Protein AF-A0A925ZNI7-F1 (afdb_monomer_lite)

Radius of gyration: 10.98 Å; chains: 1; bounding box: 32×16×26 Å

Secondary structure (DSSP, 8-state):
--HHHHHHHHHHHHHHHHHHHHTTT-HHHHHHHTTS-HHHHHHHHHHHT--

pLDDT: mean 91.76, std 8.18, range [52.78, 96.69]

Sequence (51 aa):
GGALRDRVAAFERGLIEAALREAGGNHSEAARKLVVSRVTLLDKIRRYGLR

Structure (mmCIF, N/CA/C/O backbone):
data_AF-A0A925ZNI7-F1
#
_entry.id   AF-A0A925ZNI7-F1
#
loop_
_atom_site.group_PDB
_atom_site.id
_atom_site.type_symbol
_atom_site.label_atom_id
_atom_site.label_alt_id
_atom_site.label_comp_id
_atom_site.label_asym_id
_atom_site.label_entity_id
_atom_site.label_seq_id
_atom_site.pdbx_PDB_ins_code
_atom_site.Cartn_x
_atom_site.Cartn_y
_atom_site.Cartn_z
_atom_site.occupancy
_atom_site.B_iso_or_equiv
_atom_site.auth_seq_id
_atom_site.auth_comp_id
_atom_site.auth_asym_id
_atom_site.auth_atom_id
_atom_site.pdbx_PDB_model_num
ATOM 1 N N . GLY A 1 1 ? 16.878 1.958 -18.121 1.00 52.78 1 GLY A N 1
ATOM 2 C CA . GLY A 1 1 ? 16.736 0.748 -17.285 1.00 52.78 1 GLY A CA 1
ATOM 3 C C . GLY A 1 1 ? 15.514 0.896 -16.403 1.00 52.78 1 GLY A C 1
ATOM 4 O O . GLY A 1 1 ? 15.545 1.736 -15.522 1.00 52.78 1 GLY A O 1
ATOM 5 N N . GLY A 1 2 ? 14.430 0.161 -16.672 1.00 65.19 2 GLY A N 1
ATOM 6 C CA . GLY A 1 2 ? 13.127 0.404 -16.014 1.00 65.19 2 GLY A CA 1
ATOM 7 C C . GLY A 1 2 ? 12.203 -0.813 -15.917 1.00 65.19 2 GLY A C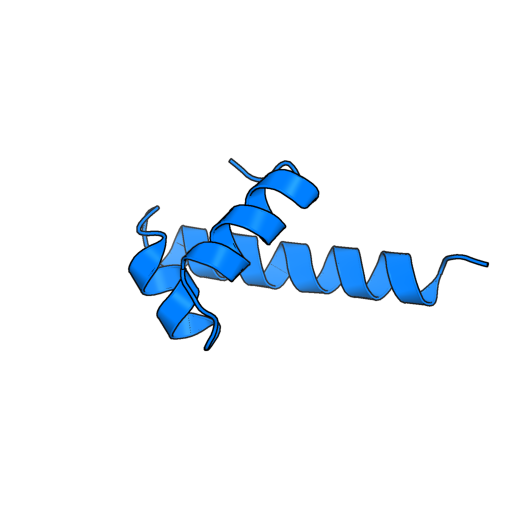 1
ATOM 8 O O . GLY A 1 2 ? 11.503 -0.968 -14.926 1.00 65.19 2 GLY A O 1
ATOM 9 N N . ALA A 1 3 ? 12.314 -1.775 -16.839 1.00 81.50 3 ALA A N 1
ATOM 10 C CA . ALA A 1 3 ? 11.338 -2.858 -16.983 1.00 81.50 3 ALA A CA 1
ATOM 11 C C . ALA A 1 3 ? 11.074 -3.722 -15.732 1.00 81.50 3 ALA A C 1
ATOM 13 O O . ALA A 1 3 ? 9.979 -4.261 -15.595 1.00 81.50 3 ALA A O 1
ATOM 14 N N . LEU A 1 4 ? 12.046 -3.920 -14.830 1.00 89.69 4 LEU A N 1
ATOM 15 C CA . LEU A 1 4 ? 11.788 -4.659 -13.585 1.00 89.69 4 LEU A CA 1
ATOM 16 C C . LEU A 1 4 ? 11.035 -3.796 -12.566 1.00 89.69 4 LEU A C 1
ATOM 18 O O . LEU A 1 4 ? 10.059 -4.260 -11.987 1.00 89.69 4 LEU A O 1
ATOM 22 N N . ARG A 1 5 ? 11.454 -2.539 -12.380 1.00 88.50 5 ARG A N 1
ATOM 23 C CA . ARG A 1 5 ? 10.803 -1.616 -11.439 1.00 88.50 5 ARG A CA 1
ATOM 24 C C . ARG A 1 5 ? 9.365 -1.329 -11.862 1.00 88.50 5 ARG A C 1
ATOM 26 O O . ARG A 1 5 ? 8.480 -1.357 -11.017 1.00 88.50 5 ARG A O 1
ATOM 33 N N . ASP A 1 6 ? 9.132 -1.154 -13.159 1.00 90.38 6 ASP A N 1
ATOM 34 C CA . ASP A 1 6 ? 7.798 -0.883 -13.702 1.00 90.38 6 ASP A CA 1
ATOM 35 C C . ASP A 1 6 ? 6.865 -2.091 -13.549 1.00 90.38 6 ASP A C 1
ATOM 37 O O . ASP A 1 6 ? 5.704 -1.937 -13.169 1.00 90.38 6 ASP A O 1
ATOM 41 N N . ARG A 1 7 ? 7.382 -3.312 -13.764 1.00 93.25 7 ARG A N 1
ATOM 42 C CA . ARG A 1 7 ? 6.625 -4.553 -13.532 1.00 93.25 7 ARG A CA 1
ATOM 43 C C . ARG A 1 7 ? 6.299 -4.762 -12.058 1.00 93.25 7 ARG A C 1
ATOM 45 O O . ARG A 1 7 ? 5.164 -5.104 -11.742 1.00 93.25 7 ARG A O 1
ATOM 52 N N . VAL A 1 8 ? 7.254 -4.507 -11.164 1.00 93.81 8 VAL A N 1
ATOM 53 C CA . VAL A 1 8 ? 7.018 -4.566 -9.713 1.00 93.81 8 VAL A CA 1
ATOM 54 C C . VAL A 1 8 ? 5.967 -3.535 -9.300 1.00 93.81 8 VAL A C 1
ATOM 56 O O . VAL A 1 8 ? 5.045 -3.878 -8.571 1.00 93.81 8 VAL A O 1
ATOM 59 N N . ALA A 1 9 ? 6.037 -2.305 -9.815 1.00 91.94 9 ALA A N 1
ATOM 60 C CA . ALA A 1 9 ? 5.048 -1.268 -9.525 1.00 91.94 9 ALA A CA 1
ATOM 61 C C . ALA A 1 9 ? 3.653 -1.604 -10.081 1.00 91.94 9 ALA A C 1
ATOM 63 O O . ALA A 1 9 ? 2.646 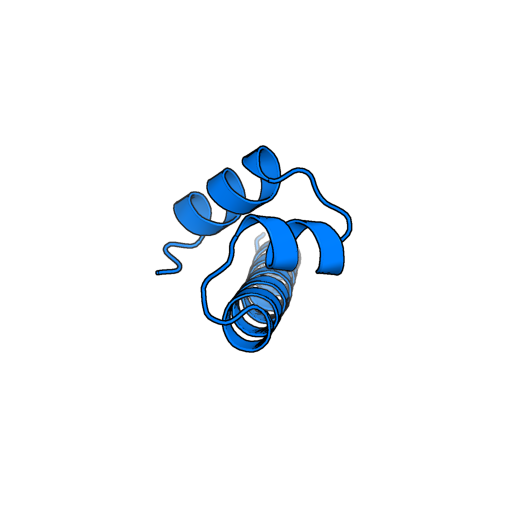-1.310 -9.446 1.00 91.94 9 ALA A O 1
ATOM 64 N N . ALA A 1 10 ? 3.555 -2.211 -11.266 1.00 93.19 10 ALA A N 1
ATOM 65 C CA . ALA A 1 10 ? 2.280 -2.685 -11.808 1.00 93.19 10 ALA A CA 1
ATOM 66 C C . ALA A 1 10 ? 1.680 -3.813 -10.954 1.00 93.19 10 ALA A C 1
ATOM 68 O O . ALA A 1 10 ? 0.497 -3.768 -10.627 1.00 93.19 10 ALA A O 1
ATOM 69 N N . PHE A 1 11 ? 2.505 -4.778 -10.546 1.00 94.94 11 PHE A N 1
ATOM 70 C CA . PHE A 1 11 ? 2.077 -5.870 -9.678 1.00 94.94 11 PHE A CA 1
ATOM 71 C C . PHE A 1 11 ? 1.624 -5.366 -8.303 1.00 94.94 11 PHE A C 1
ATOM 73 O O . PHE A 1 11 ? 0.541 -5.711 -7.839 1.00 94.94 11 PHE A O 1
ATOM 80 N N . GLU A 1 12 ? 2.410 -4.486 -7.680 1.00 95.00 12 GLU A N 1
ATOM 81 C CA . GLU A 1 12 ? 2.073 -3.912 -6.378 1.00 95.00 12 GLU A CA 1
ATOM 82 C C . GLU A 1 12 ? 0.779 -3.085 -6.428 1.00 95.00 12 GLU A C 1
ATOM 84 O O . GLU A 1 12 ? -0.049 -3.198 -5.525 1.00 95.00 12 GLU A O 1
ATOM 89 N N . ARG A 1 13 ? 0.552 -2.317 -7.504 1.00 95.25 13 ARG A N 1
ATOM 90 C CA . ARG A 1 13 ? -0.720 -1.609 -7.722 1.00 95.25 13 ARG A CA 1
ATOM 91 C C . ARG A 1 13 ? -1.912 -2.559 -7.749 1.00 95.25 13 ARG A C 1
ATOM 93 O O . ARG A 1 13 ? -2.885 -2.309 -7.045 1.00 95.25 13 ARG A O 1
ATOM 100 N N . GLY A 1 14 ? -1.806 -3.665 -8.487 1.00 95.00 14 GLY A N 1
ATOM 101 C CA . GLY A 1 14 ? -2.875 -4.663 -8.568 1.00 95.00 14 GLY A CA 1
ATOM 102 C C . GLY A 1 14 ? -3.220 -5.281 -7.209 1.00 95.00 14 GLY A C 1
ATOM 103 O O . GLY A 1 14 ? -4.396 -5.434 -6.885 1.00 95.00 14 GLY A O 1
ATOM 104 N N . LEU A 1 15 ? -2.211 -5.573 -6.380 1.00 96.00 15 LEU A N 1
ATOM 105 C CA . LEU A 1 15 ? -2.431 -6.083 -5.021 1.00 96.00 15 LEU A CA 1
ATOM 106 C C . LEU A 1 15 ? -3.152 -5.067 -4.128 1.00 96.00 15 LEU A C 1
ATOM 108 O O . LEU A 1 15 ? -4.061 -5.433 -3.383 1.00 96.00 15 LEU A O 1
ATOM 112 N N . ILE A 1 16 ? -2.770 -3.791 -4.213 1.00 94.56 16 ILE A N 1
ATOM 113 C CA . ILE A 1 16 ? -3.390 -2.721 -3.424 1.00 94.56 16 ILE A CA 1
ATOM 114 C C . ILE A 1 16 ? -4.845 -2.503 -3.847 1.00 94.56 16 ILE A C 1
ATOM 116 O O . ILE A 1 16 ? -5.719 -2.440 -2.986 1.00 94.56 16 ILE A O 1
ATOM 120 N N . GLU A 1 17 ? -5.128 -2.441 -5.148 1.00 95.06 17 GLU A N 1
ATOM 121 C CA . GLU A 1 17 ? -6.495 -2.288 -5.661 1.00 95.06 17 GLU A CA 1
ATOM 122 C C . GLU A 1 17 ? -7.403 -3.456 -5.266 1.00 95.06 17 GLU A C 1
ATOM 124 O O . GLU A 1 17 ? -8.551 -3.240 -4.869 1.00 95.06 17 GLU A O 1
ATOM 129 N N . ALA A 1 18 ? -6.902 -4.692 -5.348 1.00 95.25 18 ALA A N 1
ATOM 130 C CA . ALA A 1 18 ? -7.649 -5.871 -4.923 1.00 95.25 18 ALA A CA 1
ATOM 131 C C . ALA A 1 18 ? -7.966 -5.810 -3.422 1.00 95.25 18 ALA A C 1
ATOM 133 O O . ALA A 1 18 ? -9.127 -5.936 -3.031 1.00 95.25 18 ALA A O 1
ATOM 134 N N . ALA A 1 19 ? -6.963 -5.516 -2.590 1.00 95.56 19 ALA A N 1
ATOM 135 C CA . ALA A 1 19 ? -7.144 -5.412 -1.147 1.00 95.56 19 ALA A CA 1
ATOM 136 C C . ALA A 1 19 ? -8.121 -4.293 -0.754 1.00 95.56 19 ALA A C 1
ATOM 138 O O . ALA A 1 19 ? -8.946 -4.493 0.136 1.00 95.56 19 ALA A O 1
ATOM 139 N N . LEU A 1 20 ? -8.069 -3.133 -1.420 1.00 93.81 20 LEU A N 1
ATOM 140 C CA . LEU A 1 20 ? -8.999 -2.021 -1.186 1.00 93.81 20 LEU A CA 1
ATOM 141 C C . LEU A 1 20 ? -10.438 -2.383 -1.560 1.00 93.81 20 LEU A C 1
ATOM 143 O O . LEU A 1 20 ? -11.363 -2.066 -0.809 1.00 93.81 20 LEU A O 1
ATOM 147 N N . ARG A 1 21 ? -10.624 -3.068 -2.693 1.00 94.44 21 ARG A N 1
ATOM 148 C CA . ARG A 1 21 ? -11.937 -3.525 -3.164 1.00 94.44 21 ARG A CA 1
ATOM 149 C C . ARG A 1 21 ? -12.541 -4.556 -2.219 1.00 94.44 21 ARG A C 1
ATOM 151 O O . ARG A 1 21 ? -13.691 -4.416 -1.823 1.00 94.44 21 ARG A O 1
ATOM 158 N N . GLU A 1 22 ? -11.757 -5.553 -1.817 1.00 95.00 22 GLU A N 1
ATOM 159 C CA . GLU A 1 22 ? -12.182 -6.574 -0.853 1.00 95.00 22 GLU A CA 1
ATOM 160 C C . GLU A 1 22 ? -12.476 -5.990 0.530 1.00 95.00 22 GLU A C 1
ATOM 162 O O . GLU A 1 22 ? -13.351 -6.480 1.238 1.00 95.00 22 GLU A O 1
ATOM 167 N N . ALA A 1 23 ? -11.745 -4.948 0.927 1.00 94.50 23 ALA A N 1
ATOM 168 C CA . ALA A 1 23 ? -11.961 -4.243 2.182 1.00 94.50 23 ALA A CA 1
ATOM 169 C C . ALA A 1 23 ? -13.113 -3.222 2.124 1.00 94.50 23 ALA A C 1
ATOM 171 O O . ALA A 1 23 ? -13.368 -2.552 3.126 1.00 94.50 23 ALA A O 1
ATOM 172 N N . GLY A 1 24 ? -13.772 -3.041 0.973 1.00 92.56 24 GLY A N 1
ATOM 173 C CA . GLY A 1 24 ? -14.849 -2.061 0.805 1.00 92.56 24 GLY A CA 1
ATOM 174 C C . GLY A 1 24 ? -14.415 -0.621 1.102 1.00 92.56 24 GLY A C 1
ATOM 175 O O . GLY A 1 24 ? -15.175 0.143 1.690 1.00 92.56 24 GLY A O 1
ATOM 176 N N . GLY A 1 25 ? -13.168 -0.257 0.778 1.00 84.19 25 GLY A N 1
ATOM 177 C CA . GLY A 1 25 ? -12.602 1.065 1.080 1.00 84.19 25 GLY A CA 1
ATOM 178 C C . GLY A 1 25 ? -12.029 1.217 2.497 1.00 84.19 25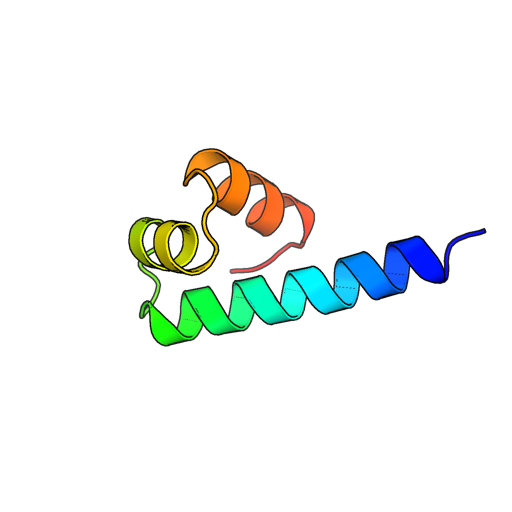 GLY A C 1
ATOM 179 O O . GLY A 1 25 ? -11.484 2.273 2.842 1.00 84.19 25 GLY A O 1
ATOM 180 N N . ASN A 1 26 ? -12.073 0.171 3.332 1.00 93.56 26 ASN A N 1
ATOM 181 C CA . ASN A 1 26 ? -11.416 0.194 4.635 1.00 93.56 26 ASN A CA 1
ATOM 182 C C . ASN A 1 26 ? -9.898 -0.005 4.496 1.00 93.56 26 ASN A C 1
ATOM 184 O O . ASN A 1 26 ? -9.376 -1.116 4.421 1.00 93.56 26 ASN A O 1
ATOM 188 N N . HIS A 1 27 ? -9.170 1.106 4.538 1.00 93.44 27 HIS A N 1
ATOM 189 C CA . HIS A 1 27 ? -7.717 1.131 4.400 1.00 93.44 27 HIS A CA 1
ATOM 190 C C . HIS A 1 27 ? -6.986 0.349 5.506 1.00 93.44 27 HIS A C 1
ATOM 192 O O . HIS A 1 27 ? -5.903 -0.179 5.271 1.00 93.44 27 HIS A O 1
ATOM 198 N N . SER A 1 28 ? -7.553 0.257 6.713 1.00 95.25 28 SER A N 1
ATOM 199 C CA . SER A 1 28 ? -6.948 -0.516 7.805 1.00 95.25 28 SER A CA 1
ATOM 200 C C . SER A 1 28 ? -7.063 -2.020 7.556 1.00 95.25 28 SER A C 1
ATOM 202 O O . SER A 1 28 ? -6.102 -2.747 7.794 1.00 95.25 28 SER A O 1
ATOM 204 N N . GLU A 1 29 ? -8.204 -2.480 7.038 1.00 95.94 29 GLU A N 1
ATOM 205 C CA . GLU A 1 29 ? -8.394 -3.883 6.645 1.00 95.94 29 GLU A CA 1
ATOM 206 C C . GLU A 1 29 ? -7.545 -4.255 5.429 1.00 95.94 29 GLU A C 1
ATOM 208 O O . GLU A 1 29 ? -6.894 -5.297 5.427 1.00 95.94 29 GLU A O 1
ATOM 213 N N . ALA A 1 30 ? -7.470 -3.380 4.422 1.00 96.38 30 ALA A N 1
ATOM 214 C CA . ALA A 1 30 ? -6.594 -3.590 3.271 1.00 96.38 30 ALA A CA 1
ATOM 215 C C . ALA A 1 30 ? -5.116 -3.696 3.695 1.00 96.38 30 ALA A C 1
ATOM 217 O O . ALA A 1 30 ? -4.389 -4.566 3.218 1.00 96.38 30 ALA A O 1
ATOM 218 N N . ALA A 1 31 ? -4.677 -2.862 4.644 1.00 96.31 31 ALA A N 1
ATOM 219 C CA . ALA A 1 31 ? -3.316 -2.911 5.174 1.00 96.31 31 ALA A CA 1
ATOM 220 C C . ALA A 1 31 ? -3.050 -4.210 5.951 1.00 96.31 31 ALA A C 1
ATOM 222 O O . ALA A 1 31 ? -2.000 -4.824 5.766 1.00 96.31 31 ALA A O 1
ATOM 223 N N . ARG A 1 32 ? -4.022 -4.668 6.756 1.00 96.25 32 ARG A N 1
ATOM 224 C CA . ARG A 1 32 ? -3.963 -5.971 7.439 1.00 96.25 32 ARG A CA 1
ATOM 225 C C . ARG A 1 32 ? -3.835 -7.127 6.450 1.00 96.25 32 ARG A C 1
ATOM 227 O O . ARG A 1 32 ? -2.963 -7.970 6.634 1.00 96.25 32 ARG A O 1
ATOM 234 N N . LYS A 1 33 ? -4.652 -7.143 5.392 1.00 94.81 33 LYS A N 1
ATOM 235 C CA . LYS A 1 33 ? -4.611 -8.170 4.334 1.00 94.81 33 LYS A CA 1
ATOM 236 C C . LYS A 1 33 ? -3.252 -8.235 3.639 1.00 94.81 33 LYS A C 1
ATOM 238 O O . LYS A 1 33 ? -2.760 -9.320 3.359 1.00 94.81 33 LYS A O 1
ATOM 243 N N . LEU A 1 34 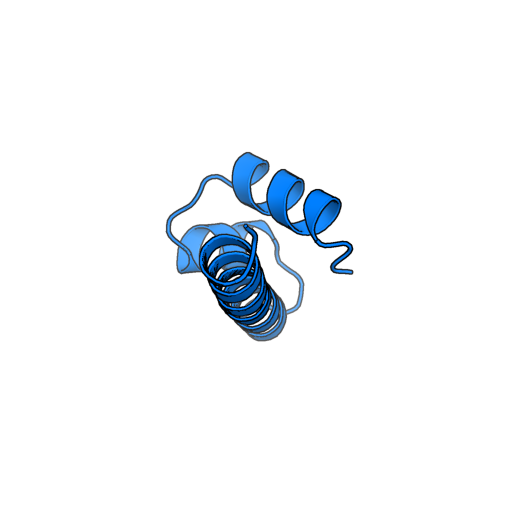? -2.643 -7.079 3.387 1.00 95.19 34 LEU A N 1
ATOM 244 C CA . LEU A 1 34 ? -1.335 -6.977 2.739 1.00 95.19 34 LEU A CA 1
ATOM 245 C C . LEU A 1 34 ? -0.154 -7.112 3.713 1.00 95.19 34 LEU A C 1
ATOM 247 O O . LEU A 1 34 ? 0.991 -7.050 3.275 1.00 95.19 34 LEU A O 1
ATOM 251 N N . VAL A 1 35 ? -0.411 -7.294 5.015 1.00 96.62 35 VAL A N 1
ATOM 252 C CA . VAL A 1 35 ? 0.610 -7.393 6.075 1.00 96.62 35 VAL A CA 1
ATOM 253 C C . VAL A 1 35 ? 1.559 -6.184 6.063 1.00 96.62 35 VAL A C 1
ATOM 255 O O . VAL A 1 35 ? 2.774 -6.290 6.214 1.00 96.62 35 VAL A O 1
ATOM 258 N N . VAL A 1 36 ? 0.992 -4.992 5.873 1.00 95.75 36 VAL A N 1
ATOM 259 C CA . VAL A 1 36 ? 1.721 -3.719 5.911 1.00 95.75 36 VAL A CA 1
ATOM 260 C C . VAL A 1 36 ? 1.109 -2.781 6.939 1.00 95.75 36 VAL A C 1
ATOM 262 O O . VAL A 1 36 ? -0.053 -2.903 7.327 1.00 95.75 36 VAL A O 1
ATOM 265 N N . SER A 1 37 ? 1.884 -1.786 7.371 1.00 96.69 37 SER A N 1
ATOM 266 C CA . SER A 1 37 ? 1.315 -0.717 8.184 1.00 96.69 37 SER A CA 1
ATOM 267 C C . SER A 1 37 ? 0.304 0.095 7.365 1.00 96.69 37 SER A C 1
ATOM 269 O O . SER A 1 37 ? 0.474 0.305 6.159 1.00 96.69 37 SER A O 1
ATOM 271 N N . ARG A 1 38 ? -0.724 0.631 8.031 1.00 95.25 38 ARG A N 1
ATOM 272 C CA . ARG A 1 38 ? -1.684 1.550 7.397 1.00 95.25 38 ARG A CA 1
ATOM 273 C C . ARG A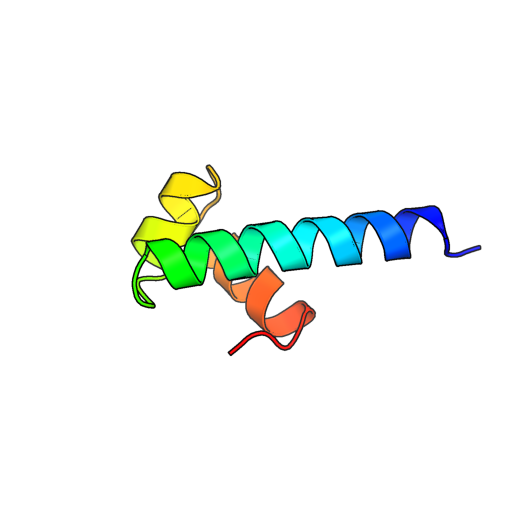 1 38 ? -0.983 2.747 6.748 1.00 95.25 38 ARG A C 1
ATOM 275 O O . ARG A 1 38 ? -1.382 3.173 5.671 1.00 95.25 38 ARG A O 1
ATOM 282 N N . VAL A 1 39 ? 0.062 3.279 7.383 1.00 96.56 39 VAL A N 1
ATOM 283 C CA . VAL A 1 39 ? 0.829 4.421 6.860 1.00 96.56 39 VAL A CA 1
ATOM 284 C C . VAL A 1 39 ? 1.546 4.044 5.564 1.00 96.56 39 VAL A C 1
ATOM 286 O O . VAL A 1 39 ? 1.466 4.783 4.588 1.00 96.56 39 VAL A O 1
ATOM 289 N N . THR A 1 40 ? 2.170 2.865 5.521 1.00 95.44 40 THR A N 1
ATOM 290 C CA . THR A 1 40 ? 2.825 2.331 4.318 1.00 95.44 40 THR A CA 1
ATOM 291 C C . THR A 1 40 ? 1.832 2.145 3.176 1.00 95.44 40 THR A C 1
ATOM 293 O O . THR A 1 40 ? 2.139 2.492 2.039 1.00 95.44 40 THR A O 1
ATOM 296 N N . LEU A 1 41 ? 0.634 1.629 3.464 1.00 95.19 41 LEU A N 1
ATOM 297 C CA . LEU A 1 41 ? -0.408 1.496 2.451 1.00 95.19 41 LEU A CA 1
ATOM 298 C C . LEU A 1 41 ? -0.824 2.865 1.894 1.00 95.19 41 LEU A C 1
ATOM 300 O O . LEU A 1 41 ? -0.893 3.030 0.681 1.00 95.19 41 LEU A O 1
ATOM 304 N N . LEU A 1 42 ? -1.062 3.851 2.764 1.00 95.06 42 LEU A N 1
ATOM 305 C CA . LEU A 1 42 ? -1.455 5.201 2.348 1.00 95.06 42 LEU A CA 1
ATOM 306 C C . LEU A 1 42 ? -0.384 5.884 1.493 1.00 95.06 42 LEU A C 1
ATOM 308 O O . LEU A 1 42 ? -0.719 6.548 0.514 1.00 95.06 42 LEU A O 1
ATOM 312 N N . ASP A 1 43 ? 0.892 5.709 1.836 1.00 96.06 43 ASP A N 1
ATOM 313 C CA . ASP A 1 43 ? 2.002 6.215 1.028 1.00 96.06 43 ASP A CA 1
ATOM 314 C C . ASP A 1 43 ? 2.018 5.575 -0.367 1.00 96.06 43 ASP A C 1
ATOM 316 O O . ASP A 1 43 ? 2.074 6.276 -1.377 1.00 96.06 43 ASP A O 1
ATOM 320 N N . LYS A 1 44 ? 1.852 4.248 -0.447 1.00 93.94 44 LYS A N 1
ATOM 321 C CA . LYS A 1 44 ? 1.788 3.526 -1.727 1.00 93.94 44 LYS A CA 1
ATOM 322 C C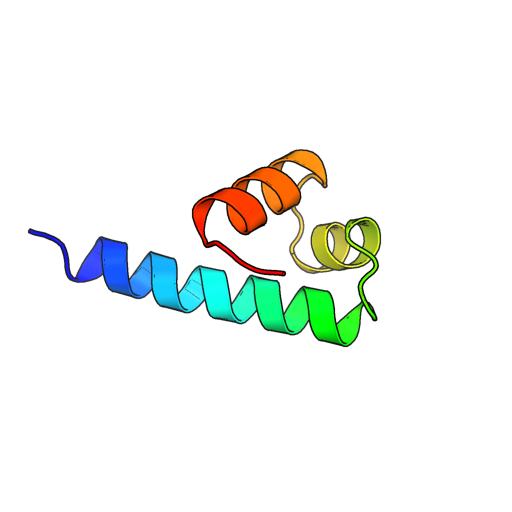 . LYS A 1 44 ? 0.580 3.939 -2.570 1.00 93.94 44 LYS A C 1
ATOM 324 O O . LYS A 1 44 ? 0.738 4.166 -3.763 1.00 93.94 44 LYS A O 1
ATOM 329 N N . ILE A 1 45 ? -0.595 4.106 -1.965 1.00 93.69 45 ILE A N 1
ATOM 330 C CA . ILE A 1 45 ? -1.805 4.606 -2.642 1.00 93.69 45 ILE A CA 1
ATOM 331 C C . ILE A 1 45 ? -1.540 5.980 -3.264 1.00 93.69 45 ILE A C 1
ATOM 333 O O . ILE A 1 45 ? -1.792 6.173 -4.452 1.00 93.69 45 ILE A O 1
ATOM 337 N N . ARG A 1 46 ? -0.957 6.911 -2.496 1.00 93.88 46 ARG A N 1
ATOM 338 C CA . ARG A 1 46 ? -0.594 8.253 -2.984 1.00 93.88 46 ARG A CA 1
ATOM 339 C C . ARG A 1 46 ? 0.442 8.195 -4.100 1.00 93.88 46 ARG A C 1
ATOM 341 O O . ARG A 1 46 ? 0.263 8.844 -5.125 1.00 93.88 46 ARG A O 1
ATOM 348 N N . ARG A 1 47 ? 1.496 7.395 -3.923 1.00 93.06 47 ARG A N 1
ATOM 349 C CA . ARG A 1 47 ? 2.573 7.207 -4.905 1.00 93.06 47 ARG A CA 1
ATOM 350 C C . ARG A 1 47 ? 2.063 6.637 -6.225 1.00 93.06 47 ARG A C 1
ATOM 352 O O . ARG A 1 47 ? 2.589 6.982 -7.279 1.00 93.06 47 ARG A O 1
ATOM 359 N N . TYR A 1 48 ? 1.069 5.759 -6.162 1.00 91.12 48 TYR A N 1
ATOM 360 C CA . TYR A 1 48 ? 0.492 5.101 -7.327 1.00 91.12 48 TYR A CA 1
ATOM 361 C C . TYR A 1 48 ? -0.753 5.792 -7.890 1.00 91.12 48 TYR A C 1
ATOM 363 O O . TYR A 1 48 ? -1.230 5.378 -8.944 1.00 91.12 48 TYR A O 1
ATOM 371 N N . GLY A 1 49 ? -1.251 6.847 -7.239 1.00 89.19 49 GLY A N 1
ATOM 372 C CA . GLY A 1 49 ? -2.433 7.590 -7.680 1.00 89.19 49 GLY A CA 1
ATOM 373 C C . GLY A 1 49 ? -3.742 6.803 -7.564 1.00 89.19 49 GLY A C 1
ATOM 374 O O . GLY A 1 49 ? -4.676 7.073 -8.315 1.00 89.19 49 GLY A O 1
ATOM 375 N N . LEU A 1 50 ? -3.803 5.828 -6.653 1.00 84.69 50 LEU A N 1
ATOM 376 C CA . LEU A 1 50 ? -4.990 5.001 -6.420 1.00 84.69 50 LEU A CA 1
ATOM 377 C C . LEU A 1 50 ? -6.022 5.794 -5.590 1.00 84.69 50 LEU A C 1
ATOM 379 O O . LEU A 1 50 ? -5.635 6.575 -4.716 1.00 84.69 50 LEU A O 1
ATOM 383 N N . ARG A 1 51 ? -7.319 5.633 -5.881 1.00 68.94 51 ARG A N 1
ATOM 384 C CA . ARG A 1 51 ? -8.441 6.307 -5.200 1.00 68.94 51 ARG A CA 1
ATOM 385 C C . ARG A 1 51 ? -9.457 5.303 -4.683 1.00 68.94 51 ARG A C 1
ATOM 387 O O . ARG A 1 51 ? -9.692 4.308 -5.401 1.00 68.94 51 ARG A O 1
#

Foldseek 3Di:
DPVVVVVVLVVVVVLLVVLCVVVVNPLCSSCVVVVHDSVVSVVSCVVNVPD